Protein AF-A0A958K6X1-F1 (afdb_monomer_lite)

Secondary structure (DSSP, 8-state):
------------TTT-HHHHHHTTS-HHHHHHHHSHHHHHHHHHHHHHHHHHHHHHHHHHHHHHHHHHHHHHHHHHHHHHHHHHHHHHHHTTT---TT-HHHHHHHHHHHHHHHHHHHHHTS-TTHHHHHHHHHHHHHHHH------

pLDDT: mean 72.0, std 12.66, range [40.0, 90.88]

Radius of gyration: 36.32 Å; chains: 1; bounding box: 101×49×78 Å

Sequence (147 aa):
MSQQEQQSVSHDIFADPQIANAKVDDPLFRFLFENWRLLASVAATVLIGYFAYGSYTKARNANLARSSELYSSMRETFTALEGVQNKIESQKGEVSAEDPLLQEKKELEEKVGHQLSALAETKAPYGELAALYANIVSSRYGLSTKV

Foldseek 3Di:
DDDDPPPPPPPPVVPPVVVVVVCVPPPVVVCCVVCVVVVVVVVVVVVVVVVVVVVVVVVVVVLVVVLVVLVVVLVVLVVVLVVLVVVVVVVPPPADPPRPSVVSNVVSLVVNLVSLVVQCVRDPDRVVVSVVVCVVCCVPPVDPRPD

Structure (mmCIF, N/CA/C/O backbone):
data_AF-A0A958K6X1-F1
#
_entry.id   AF-A0A958K6X1-F1
#
loop_
_atom_site.group_PDB
_atom_site.id
_atom_site.type_symbol
_atom_site.label_atom_id
_atom_site.label_alt_id
_atom_site.label_comp_id
_atom_site.label_asym_id
_atom_site.label_entity_id
_atom_site.label_seq_id
_atom_site.pdbx_PDB_ins_code
_atom_site.Cartn_x
_atom_site.Cartn_y
_atom_site.Cartn_z
_atom_site.occupancy
_atom_site.B_iso_or_equiv
_atom_site.auth_seq_id
_atom_site.auth_comp_id
_atom_site.auth_asym_id
_atom_site.auth_atom_id
_atom_site.pdbx_PDB_model_num
ATOM 1 N N . MET A 1 1 ? 73.577 -37.845 -40.694 1.00 43.97 1 MET A N 1
ATOM 2 C CA . MET A 1 1 ? 72.901 -37.388 -39.463 1.00 43.97 1 MET A CA 1
ATOM 3 C C . MET A 1 1 ? 73.114 -35.892 -39.335 1.00 43.97 1 MET A C 1
ATOM 5 O O . MET A 1 1 ? 74.202 -35.487 -38.954 1.00 43.97 1 MET A O 1
ATOM 9 N N . SER A 1 2 ? 72.105 -35.091 -39.667 1.00 40.00 2 SER A N 1
ATOM 10 C CA . SER A 1 2 ? 72.030 -33.681 -39.270 1.00 40.00 2 SER A CA 1
ATOM 11 C C . SER A 1 2 ? 70.555 -33.366 -39.052 1.00 40.00 2 SER A C 1
ATOM 13 O O . SER A 1 2 ? 69.723 -33.687 -39.898 1.00 40.00 2 SER A O 1
ATOM 15 N N . GLN A 1 3 ? 70.254 -32.908 -37.843 1.00 41.56 3 GLN A N 1
ATOM 16 C CA . GLN A 1 3 ? 68.925 -32.798 -37.255 1.00 41.56 3 GLN A CA 1
ATOM 17 C C . GLN A 1 3 ? 68.101 -31.702 -37.942 1.00 41.56 3 GLN A C 1
ATOM 19 O O . GLN A 1 3 ? 68.613 -30.628 -38.243 1.00 41.56 3 GLN A O 1
ATOM 24 N N . GLN A 1 4 ? 66.821 -31.994 -38.182 1.00 41.97 4 GLN A N 1
ATOM 25 C CA . GLN A 1 4 ? 65.809 -31.011 -38.554 1.00 41.97 4 GLN A CA 1
ATOM 26 C C . GLN A 1 4 ? 65.465 -30.176 -37.317 1.00 41.97 4 GLN A C 1
ATOM 28 O O . GLN A 1 4 ? 64.828 -30.678 -36.393 1.00 41.97 4 GLN A O 1
ATOM 33 N N . GLU A 1 5 ? 65.852 -28.903 -37.302 1.00 44.31 5 GLU A N 1
ATOM 34 C CA . GLU A 1 5 ? 65.251 -27.922 -36.400 1.00 44.31 5 GLU A CA 1
ATOM 35 C C . GLU A 1 5 ? 63.855 -27.571 -36.930 1.00 44.31 5 GLU A C 1
ATOM 37 O O . GLU A 1 5 ? 63.681 -26.733 -37.814 1.00 44.31 5 GLU A O 1
ATOM 42 N N . GLN A 1 6 ? 62.837 -28.251 -36.399 1.00 47.69 6 GLN A N 1
ATOM 43 C CA . GLN A 1 6 ? 61.459 -27.773 -36.446 1.00 47.69 6 GLN A CA 1
ATOM 44 C C . GLN A 1 6 ? 61.377 -26.488 -35.615 1.00 47.69 6 GLN A C 1
ATOM 46 O O . GLN A 1 6 ? 61.156 -26.524 -34.407 1.00 47.69 6 GLN A O 1
ATOM 51 N N . GLN A 1 7 ? 61.563 -25.341 -36.268 1.00 43.25 7 GLN A N 1
ATOM 52 C CA . GLN A 1 7 ? 61.156 -24.056 -35.713 1.00 43.25 7 GLN A CA 1
ATOM 53 C C . GLN A 1 7 ? 59.635 -24.075 -35.536 1.00 43.25 7 GLN A C 1
ATOM 55 O O . GLN A 1 7 ? 58.872 -23.968 -36.496 1.00 43.25 7 GLN A O 1
ATOM 60 N N . SER A 1 8 ? 59.195 -24.238 -34.290 1.00 47.78 8 SER A N 1
ATOM 61 C CA . SER A 1 8 ? 57.823 -23.995 -33.867 1.00 47.78 8 SER A CA 1
ATOM 62 C C . SER A 1 8 ? 57.522 -22.509 -34.054 1.00 47.78 8 SER A C 1
ATOM 64 O O . SER A 1 8 ? 57.802 -21.685 -33.181 1.00 47.78 8 SER A O 1
ATOM 66 N N . VAL A 1 9 ? 56.990 -22.153 -35.221 1.00 50.81 9 VAL A N 1
ATOM 67 C CA . VAL A 1 9 ? 56.408 -20.833 -35.448 1.00 50.81 9 VAL A CA 1
ATOM 68 C C . VAL A 1 9 ? 55.219 -20.723 -34.499 1.00 50.81 9 VAL A C 1
ATOM 70 O O . VAL A 1 9 ? 54.201 -21.388 -34.676 1.00 50.81 9 VAL A O 1
ATOM 73 N N . SER A 1 10 ? 55.387 -19.926 -33.447 1.00 52.12 10 SER A N 1
ATOM 74 C CA . SER A 1 10 ? 54.316 -19.517 -32.546 1.00 52.12 10 SER A CA 1
ATOM 75 C C . SER A 1 10 ? 53.276 -18.749 -33.362 1.00 52.12 10 SER A C 1
ATOM 77 O O . SER A 1 10 ? 53.396 -17.540 -33.548 1.00 52.12 10 SER A O 1
ATOM 79 N N . HIS A 1 11 ? 52.283 -19.454 -33.904 1.00 50.59 11 HIS A N 1
ATOM 80 C CA . HIS A 1 11 ? 51.100 -18.845 -34.496 1.00 50.59 11 HIS A CA 1
ATOM 81 C C . HIS A 1 11 ? 50.257 -18.258 -33.370 1.00 50.59 11 HIS A C 1
ATOM 83 O O . HIS A 1 11 ? 49.394 -18.921 -32.798 1.00 50.59 11 HIS A O 1
ATOM 89 N N . ASP A 1 12 ? 50.543 -17.003 -33.033 1.00 56.56 12 ASP A N 1
ATOM 90 C CA . ASP A 1 12 ? 49.621 -16.192 -32.259 1.00 56.56 12 ASP A CA 1
ATOM 91 C C . ASP A 1 12 ? 48.404 -15.909 -33.148 1.00 56.56 12 ASP A C 1
ATOM 93 O O . ASP A 1 12 ? 48.396 -15.019 -33.997 1.00 56.56 12 ASP A O 1
ATOM 97 N N . ILE A 1 13 ? 47.392 -16.762 -33.001 1.00 53.44 13 ILE A N 1
ATOM 98 C CA . ILE A 1 13 ? 46.148 -16.802 -33.786 1.00 53.44 13 ILE A CA 1
ATOM 99 C C . ILE A 1 13 ? 45.375 -15.471 -33.690 1.00 53.44 13 ILE A C 1
ATOM 101 O O . ILE A 1 13 ? 44.480 -15.197 -34.486 1.00 53.44 13 ILE A O 1
ATOM 105 N N . PHE A 1 14 ? 45.714 -14.623 -32.715 1.00 53.62 14 PHE A N 1
ATOM 106 C CA . PHE A 1 14 ? 45.126 -13.298 -32.528 1.00 53.62 14 PHE A CA 1
ATOM 107 C C . PHE A 1 14 ? 45.923 -12.169 -33.200 1.00 53.62 14 PHE A C 1
ATOM 109 O O . PHE A 1 14 ? 45.403 -11.059 -33.310 1.00 53.62 14 PHE A O 1
ATOM 116 N N . ALA A 1 15 ? 47.144 -12.446 -33.668 1.00 55.16 15 ALA A N 1
ATOM 117 C CA . ALA A 1 15 ? 48.014 -11.506 -34.376 1.00 55.16 15 ALA A CA 1
ATOM 118 C C . ALA A 1 15 ? 48.048 -11.738 -35.898 1.00 55.16 15 ALA A C 1
ATOM 120 O O . ALA A 1 15 ? 48.696 -10.974 -36.615 1.00 55.16 15 ALA A O 1
ATOM 121 N N . ASP A 1 16 ? 47.360 -12.770 -36.404 1.00 58.25 16 ASP A N 1
ATOM 122 C CA . ASP A 1 16 ? 47.284 -13.040 -37.838 1.00 58.25 16 ASP A CA 1
ATOM 123 C C . ASP A 1 16 ? 46.452 -11.946 -38.546 1.00 58.25 16 ASP A C 1
ATOM 125 O O . ASP A 1 16 ? 45.246 -11.807 -38.285 1.00 58.25 16 ASP A O 1
ATOM 129 N N . PRO A 1 17 ? 47.055 -11.154 -39.456 1.00 58.00 17 PRO A N 1
ATOM 130 C CA . PRO A 1 17 ? 46.353 -10.104 -40.184 1.00 58.00 17 PRO A CA 1
ATOM 131 C C . PRO A 1 17 ? 45.202 -10.645 -41.042 1.00 58.00 17 PRO A C 1
ATOM 133 O O . PRO A 1 17 ? 44.287 -9.887 -41.357 1.00 58.00 17 PRO A O 1
ATOM 136 N N . GLN A 1 18 ? 45.190 -11.933 -41.400 1.00 56.75 18 GLN A N 1
ATOM 137 C CA . GLN A 1 18 ? 44.059 -12.530 -42.118 1.00 56.75 18 GLN A CA 1
ATOM 138 C C . GLN A 1 18 ? 42.824 -12.685 -41.223 1.00 56.75 18 GLN A C 1
ATOM 140 O O . GLN A 1 18 ? 41.707 -12.452 -41.679 1.00 56.75 18 GLN A O 1
ATOM 145 N N . ILE A 1 19 ? 43.010 -12.978 -39.933 1.00 55.69 19 ILE A N 1
ATOM 146 C CA . ILE A 1 19 ? 41.920 -13.084 -38.949 1.00 55.69 19 ILE A CA 1
ATOM 147 C C . ILE A 1 19 ? 41.448 -11.687 -38.519 1.00 55.69 19 ILE A C 1
ATOM 149 O O . ILE A 1 19 ? 40.251 -11.467 -38.318 1.00 55.69 19 ILE A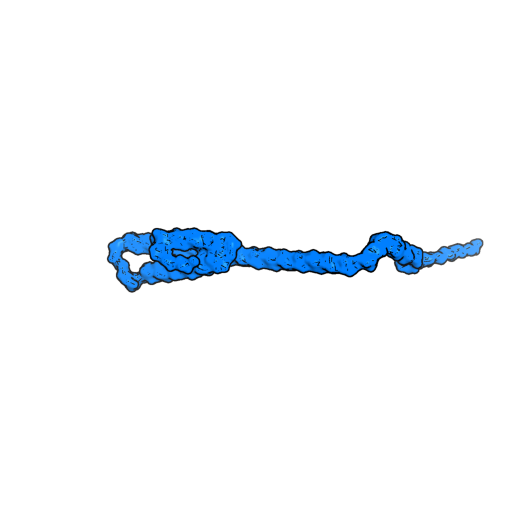 O 1
ATOM 153 N N . ALA A 1 20 ? 42.366 -10.719 -38.435 1.00 56.00 20 ALA A N 1
ATOM 154 C CA . ALA A 1 20 ? 42.029 -9.318 -38.188 1.00 56.00 20 ALA A CA 1
ATOM 155 C C . ALA A 1 20 ? 41.227 -8.696 -39.348 1.00 56.00 20 ALA A C 1
ATOM 157 O O . ALA A 1 20 ? 40.244 -8.006 -39.092 1.00 56.00 20 ALA A O 1
ATOM 158 N N . ASN A 1 21 ? 41.589 -8.984 -40.605 1.00 56.19 21 ASN A N 1
ATOM 159 C CA . ASN A 1 21 ? 40.858 -8.504 -41.783 1.00 56.19 21 ASN A CA 1
ATOM 160 C C . ASN A 1 21 ? 39.537 -9.259 -42.015 1.00 56.19 21 ASN A C 1
ATOM 162 O O . ASN A 1 21 ? 38.543 -8.636 -42.374 1.00 56.19 21 ASN A O 1
ATOM 166 N N . ALA A 1 22 ? 39.462 -10.561 -41.711 1.00 56.28 22 ALA A N 1
ATOM 167 C CA . ALA A 1 22 ? 38.209 -11.320 -41.800 1.00 56.28 22 ALA A CA 1
ATOM 168 C C . ALA A 1 22 ? 37.121 -10.813 -40.831 1.00 56.28 22 ALA A C 1
ATOM 170 O O . ALA A 1 22 ? 35.935 -10.917 -41.130 1.00 56.28 22 ALA A O 1
ATOM 171 N N . LYS A 1 23 ? 37.503 -10.215 -39.691 1.00 54.03 23 LYS A N 1
ATOM 172 C CA . LYS A 1 23 ? 36.563 -9.533 -38.780 1.00 54.03 23 LYS A CA 1
ATOM 173 C C . LYS A 1 23 ? 36.011 -8.218 -39.337 1.00 54.03 23 LYS A C 1
ATOM 175 O O . LYS A 1 23 ? 34.940 -7.792 -38.916 1.00 54.03 23 LYS A O 1
ATOM 180 N N . VAL A 1 24 ? 36.745 -7.561 -40.234 1.00 56.75 24 VAL A N 1
ATOM 181 C CA . VAL A 1 24 ? 36.357 -6.277 -40.840 1.00 56.75 24 VAL A CA 1
ATOM 182 C C . VAL A 1 24 ? 35.358 -6.486 -41.983 1.00 56.75 24 VAL A C 1
ATOM 184 O O . VAL A 1 24 ? 34.464 -5.660 -42.161 1.00 56.75 24 VAL A O 1
ATOM 187 N N . ASP A 1 25 ? 35.451 -7.614 -42.691 1.00 62.25 25 ASP A N 1
ATOM 188 C CA . ASP A 1 25 ? 34.538 -7.983 -43.785 1.00 62.25 25 ASP A CA 1
ATOM 189 C C . ASP A 1 25 ? 33.297 -8.770 -43.334 1.00 62.25 25 ASP A C 1
ATOM 191 O O . ASP A 1 25 ? 32.447 -9.126 -44.155 1.00 62.25 25 ASP A O 1
ATOM 195 N N . ASP A 1 26 ? 33.150 -9.027 -42.033 1.00 71.12 26 ASP A N 1
ATOM 196 C CA . ASP A 1 26 ? 31.974 -9.707 -41.509 1.00 71.12 26 ASP A CA 1
ATOM 197 C C . ASP A 1 26 ? 30.740 -8.776 -41.606 1.00 71.12 26 ASP A C 1
ATOM 199 O O . ASP A 1 26 ? 30.718 -7.686 -41.008 1.00 71.12 26 ASP A O 1
ATOM 203 N N . PRO A 1 27 ? 29.692 -9.180 -42.354 1.00 75.44 27 PRO A N 1
ATOM 204 C CA . PRO A 1 27 ? 28.499 -8.366 -42.574 1.00 75.44 27 PRO A CA 1
ATOM 205 C C . PRO A 1 27 ? 27.804 -7.946 -41.271 1.00 75.44 27 PRO A C 1
ATOM 207 O O . PRO A 1 27 ? 27.175 -6.884 -41.238 1.00 75.44 27 PRO A O 1
ATOM 210 N N . LEU A 1 28 ? 27.946 -8.716 -40.184 1.00 77.56 28 LEU A N 1
ATOM 211 C CA . LEU A 1 28 ? 27.409 -8.352 -38.871 1.00 77.56 28 LEU A CA 1
ATOM 212 C C . LEU A 1 28 ? 28.152 -7.169 -38.247 1.00 77.56 28 LEU A C 1
ATOM 214 O O . LEU A 1 28 ? 27.510 -6.233 -37.766 1.00 77.56 28 LEU A O 1
ATOM 218 N N . PHE A 1 29 ? 29.486 -7.174 -38.265 1.00 79.44 29 PHE A N 1
ATOM 219 C CA . PHE A 1 29 ? 30.285 -6.094 -37.678 1.00 79.44 29 PHE A CA 1
ATOM 220 C C . PHE A 1 29 ? 30.136 -4.799 -38.466 1.00 79.44 29 PHE A C 1
ATOM 222 O O . PHE A 1 29 ? 29.992 -3.733 -37.867 1.00 79.44 29 PHE A O 1
ATOM 229 N N . ARG A 1 30 ? 30.076 -4.883 -39.797 1.00 76.19 30 ARG A N 1
ATOM 230 C CA . ARG A 1 30 ? 29.808 -3.720 -40.646 1.00 76.19 30 ARG A CA 1
ATOM 231 C C . ARG A 1 30 ? 28.444 -3.103 -40.341 1.00 76.19 30 ARG A C 1
ATOM 233 O O . ARG A 1 30 ? 28.363 -1.897 -40.133 1.00 76.19 30 ARG A O 1
ATOM 240 N N . PHE A 1 31 ? 27.400 -3.922 -40.213 1.00 79.44 31 PHE A N 1
ATOM 241 C CA . PHE A 1 31 ? 26.070 -3.452 -39.824 1.00 79.44 31 PHE A CA 1
ATOM 242 C C . PHE A 1 31 ? 26.057 -2.821 -38.422 1.00 79.44 31 PHE A C 1
ATOM 244 O O . PHE A 1 31 ? 25.456 -1.761 -38.234 1.00 79.44 31 PHE A O 1
ATOM 251 N N . LEU A 1 32 ? 26.742 -3.438 -37.452 1.00 81.19 32 LEU A N 1
ATOM 252 C CA . LEU A 1 32 ? 26.906 -2.923 -36.088 1.00 81.19 32 LEU A CA 1
ATOM 253 C C . LEU A 1 32 ? 27.602 -1.559 -36.074 1.00 81.19 32 LEU A C 1
ATOM 255 O O . LEU A 1 32 ? 27.119 -0.652 -35.405 1.00 81.19 32 LEU A O 1
ATOM 259 N N . PHE A 1 33 ? 28.698 -1.397 -36.820 1.00 80.12 33 PHE A N 1
ATOM 260 C CA . PHE A 1 33 ? 29.430 -0.131 -36.927 1.00 80.12 33 PHE A CA 1
ATOM 261 C C . PHE A 1 33 ? 28.676 0.931 -37.722 1.00 80.12 33 PHE A C 1
ATOM 263 O O . PHE A 1 33 ? 28.784 2.108 -37.406 1.00 80.12 33 PHE A O 1
ATOM 270 N N . GLU A 1 34 ? 27.903 0.557 -38.733 1.00 86.19 34 GLU A N 1
ATOM 271 C CA . GLU A 1 34 ? 27.123 1.513 -39.521 1.00 86.19 34 GLU A CA 1
ATOM 272 C C . GLU A 1 34 ? 25.897 2.010 -38.736 1.00 86.19 34 GLU A C 1
ATOM 274 O O . GLU A 1 34 ? 25.559 3.194 -38.771 1.00 86.19 34 GLU A O 1
ATOM 279 N N . ASN A 1 35 ? 25.290 1.136 -37.926 1.00 87.19 35 ASN A N 1
ATOM 280 C CA . ASN A 1 35 ? 24.062 1.417 -37.176 1.00 87.19 35 ASN A CA 1
ATOM 281 C C . ASN A 1 35 ? 24.281 1.595 -35.665 1.00 87.19 35 ASN A C 1
ATOM 283 O O . ASN A 1 35 ? 23.308 1.623 -34.907 1.00 87.19 35 ASN A O 1
ATOM 287 N N . TRP A 1 36 ? 25.525 1.752 -35.197 1.00 87.69 36 TRP A N 1
ATOM 288 C CA . TRP A 1 36 ? 25.853 1.740 -33.762 1.00 87.69 36 TRP A CA 1
ATOM 289 C C . TRP A 1 36 ? 25.057 2.770 -32.952 1.00 87.69 36 TRP A C 1
ATOM 291 O O . TRP A 1 36 ? 24.657 2.496 -31.824 1.00 87.69 36 TRP A O 1
ATOM 301 N N . ARG A 1 37 ? 24.775 3.944 -33.535 1.00 87.94 37 ARG A N 1
ATOM 302 C CA . ARG A 1 37 ? 23.982 5.006 -32.892 1.00 87.94 37 ARG A CA 1
ATOM 303 C C . ARG A 1 37 ? 22.525 4.603 -32.682 1.00 87.94 37 ARG A C 1
ATOM 305 O O . ARG A 1 37 ? 21.962 4.902 -31.633 1.00 87.94 37 ARG A O 1
ATOM 312 N N . LEU A 1 38 ? 21.926 3.929 -33.665 1.00 86.25 38 LEU A N 1
ATOM 313 C CA . LEU A 1 38 ? 20.554 3.426 -33.575 1.00 86.25 38 LEU A CA 1
ATOM 314 C C . LEU A 1 38 ? 20.476 2.260 -32.589 1.00 86.25 38 LEU A C 1
ATOM 316 O O . LEU A 1 38 ? 19.579 2.213 -31.755 1.00 86.25 38 LEU A O 1
ATOM 320 N N . LEU A 1 39 ? 21.453 1.354 -32.621 1.00 87.12 39 LEU A N 1
ATOM 321 C CA . LEU A 1 39 ? 21.529 0.252 -31.663 1.00 87.12 39 LEU A CA 1
ATOM 322 C C . LEU A 1 39 ? 21.718 0.765 -30.230 1.00 87.12 39 LEU A C 1
ATOM 324 O O . LEU A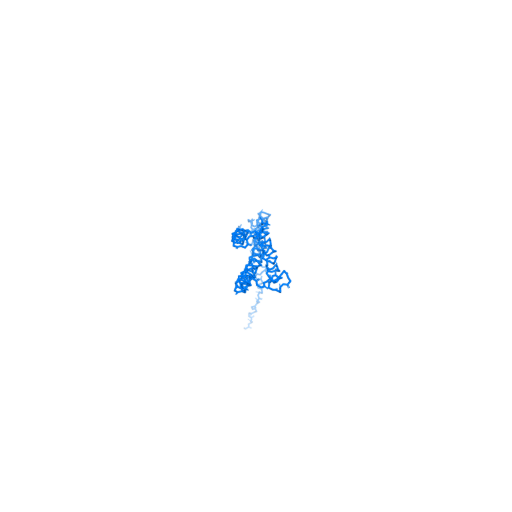 1 39 ? 21.058 0.279 -29.314 1.00 87.12 39 LEU A O 1
ATOM 328 N N . ALA A 1 40 ? 22.550 1.792 -30.038 1.00 86.94 40 ALA A N 1
ATOM 329 C CA . ALA A 1 40 ? 22.738 2.436 -28.744 1.00 86.94 40 ALA A CA 1
ATOM 330 C C . ALA A 1 40 ? 21.460 3.127 -28.240 1.00 86.94 40 ALA A C 1
ATOM 332 O O . ALA A 1 40 ? 21.154 3.023 -27.053 1.00 86.94 40 ALA A O 1
ATOM 333 N N . SER A 1 41 ? 20.694 3.798 -29.110 1.00 89.19 41 SER A N 1
ATOM 334 C CA . SER A 1 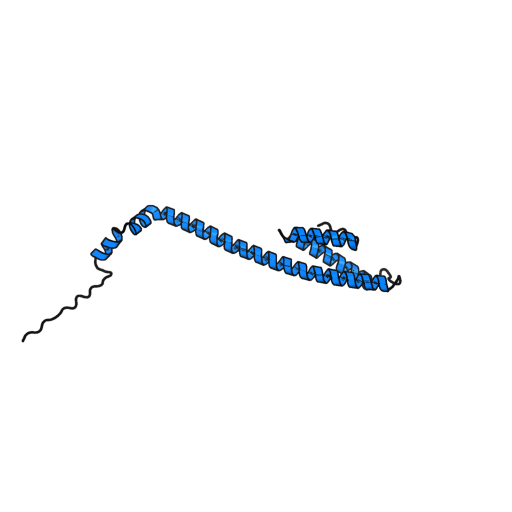41 ? 19.438 4.441 -28.697 1.00 89.19 41 SER A CA 1
ATOM 335 C C . SER A 1 41 ? 18.384 3.412 -28.295 1.00 89.19 41 SER A C 1
ATOM 337 O O . SER A 1 41 ? 17.780 3.547 -27.234 1.00 89.19 41 SER A O 1
ATOM 339 N N . VAL A 1 42 ? 18.228 2.338 -29.075 1.00 89.00 42 VAL A N 1
ATOM 340 C CA . VAL A 1 42 ? 17.319 1.231 -28.753 1.00 89.00 42 VAL A CA 1
ATOM 341 C C . VAL A 1 42 ? 17.734 0.567 -27.442 1.00 89.00 42 VAL A C 1
ATOM 343 O O . VAL A 1 42 ? 16.892 0.375 -26.565 1.00 89.00 42 VAL A O 1
ATOM 346 N N . ALA A 1 43 ? 19.027 0.285 -27.257 1.00 87.38 43 ALA A N 1
ATOM 347 C CA . ALA A 1 43 ? 19.545 -0.266 -26.008 1.00 87.38 43 ALA A CA 1
ATOM 348 C C . ALA A 1 43 ? 19.258 0.660 -24.814 1.00 87.38 43 ALA A C 1
ATOM 350 O O . ALA A 1 43 ? 18.796 0.193 -23.773 1.00 87.38 43 ALA A O 1
ATOM 351 N N . ALA A 1 44 ? 19.456 1.972 -24.970 1.00 88.00 44 ALA A N 1
ATOM 352 C CA . ALA A 1 44 ? 19.141 2.952 -23.936 1.00 88.00 44 ALA A CA 1
ATOM 353 C C . ALA A 1 44 ? 17.641 2.972 -23.601 1.00 88.00 44 ALA A C 1
ATOM 355 O O . ALA A 1 44 ? 17.279 2.942 -22.427 1.00 88.00 44 ALA A O 1
ATOM 356 N N . THR A 1 45 ? 16.758 2.958 -24.603 1.00 88.75 45 THR A N 1
ATOM 357 C CA . THR A 1 45 ? 15.303 2.909 -24.391 1.00 88.75 45 THR A CA 1
ATOM 358 C C . THR A 1 45 ? 14.877 1.637 -23.662 1.00 88.75 45 THR A C 1
ATOM 360 O O . THR A 1 45 ? 14.095 1.711 -22.715 1.00 88.75 45 THR A O 1
ATOM 363 N N . VAL A 1 46 ? 15.415 0.478 -24.053 1.00 90.25 46 VAL A N 1
ATOM 364 C CA . VAL A 1 46 ? 15.132 -0.801 -23.386 1.00 90.25 46 VAL A CA 1
ATOM 365 C C . VAL A 1 46 ? 15.611 -0.773 -21.937 1.00 90.25 46 VAL A C 1
ATOM 367 O O . VAL A 1 46 ? 14.863 -1.170 -21.045 1.00 90.25 46 VAL A O 1
ATOM 370 N N . LEU A 1 47 ? 16.814 -0.252 -21.676 1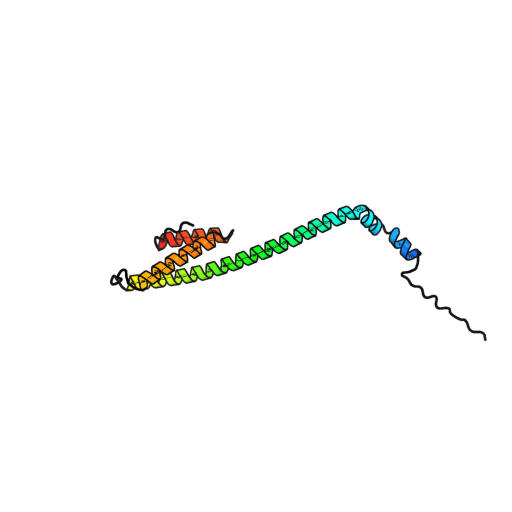.00 89.06 47 LEU A N 1
ATOM 371 C CA . LEU A 1 47 ? 17.344 -0.118 -20.318 1.00 89.06 47 LEU A CA 1
ATOM 372 C C . LEU A 1 47 ? 16.481 0.809 -19.460 1.00 89.06 47 LEU A C 1
ATOM 374 O O . LEU A 1 47 ? 16.128 0.444 -18.341 1.00 89.06 47 LEU A O 1
ATOM 378 N N . ILE A 1 48 ? 16.088 1.972 -19.984 1.00 86.69 48 ILE A N 1
ATOM 379 C CA . ILE A 1 48 ? 15.196 2.906 -19.282 1.00 86.69 48 ILE A CA 1
ATOM 380 C C . ILE A 1 48 ? 13.860 2.227 -18.966 1.00 86.69 48 ILE A C 1
ATOM 382 O O . ILE A 1 48 ? 13.407 2.280 -17.823 1.00 86.69 48 ILE A O 1
ATOM 386 N N . GLY A 1 49 ? 13.255 1.548 -19.945 1.00 86.12 49 GLY A N 1
ATOM 387 C CA . GLY A 1 49 ? 12.007 0.810 -19.757 1.00 86.12 49 GLY A CA 1
ATOM 388 C C . GLY A 1 49 ? 12.130 -0.288 -18.699 1.00 86.12 49 GLY A C 1
ATOM 389 O O . GLY A 1 49 ? 11.275 -0.399 -17.823 1.00 86.12 49 GLY A O 1
ATOM 390 N N . TYR A 1 50 ? 13.226 -1.049 -18.721 1.00 90.88 50 TYR A N 1
ATOM 391 C CA . TYR A 1 50 ? 13.507 -2.097 -17.742 1.00 90.88 50 TYR A CA 1
ATOM 392 C C . TYR A 1 50 ? 13.674 -1.535 -16.322 1.00 90.88 50 TYR A C 1
ATOM 394 O O . TYR A 1 50 ? 13.062 -2.038 -15.377 1.00 90.88 50 TYR A O 1
ATOM 402 N N . PHE A 1 51 ? 14.443 -0.454 -16.162 1.00 86.75 51 PHE A N 1
ATOM 403 C CA . PHE A 1 51 ? 14.613 0.211 -14.868 1.00 86.75 51 PHE A CA 1
ATOM 404 C C . PHE A 1 51 ? 13.304 0.811 -14.348 1.00 86.75 51 PHE A C 1
ATOM 406 O O . PHE A 1 51 ? 12.985 0.643 -13.169 1.00 86.75 51 PHE A O 1
ATOM 413 N N . ALA A 1 52 ? 12.528 1.463 -15.216 1.00 81.38 52 ALA A N 1
ATOM 414 C CA . ALA A 1 52 ? 11.221 2.016 -14.872 1.00 81.38 52 ALA A CA 1
ATOM 415 C C . ALA A 1 52 ? 10.228 0.917 -14.462 1.00 81.38 52 ALA A C 1
ATOM 417 O O . ALA A 1 52 ? 9.492 1.070 -13.489 1.00 81.38 52 ALA A O 1
ATOM 418 N N . TYR A 1 53 ? 10.240 -0.227 -15.149 1.00 83.50 53 TYR A N 1
ATOM 419 C CA . TYR A 1 53 ? 9.415 -1.376 -14.784 1.00 83.50 53 TYR A CA 1
ATOM 420 C C . TYR A 1 53 ? 9.823 -1.970 -13.426 1.00 83.50 53 TYR A C 1
ATOM 422 O O . TYR A 1 53 ? 8.974 -2.257 -12.576 1.00 83.50 53 TYR A O 1
ATOM 430 N N . GLY A 1 54 ? 11.128 -2.110 -13.178 1.00 83.00 54 GLY A N 1
ATOM 431 C CA . GLY A 1 54 ? 11.655 -2.602 -11.905 1.00 83.00 54 GLY A CA 1
ATOM 432 C C . GLY A 1 54 ? 11.331 -1.681 -10.724 1.00 83.00 54 GLY A C 1
ATOM 433 O O . GLY A 1 54 ? 10.969 -2.157 -9.647 1.00 83.00 54 GLY A O 1
ATOM 434 N N . SER A 1 55 ? 11.421 -0.362 -10.903 1.00 73.50 55 SER A N 1
ATOM 435 C CA . SER A 1 55 ? 11.054 0.599 -9.856 1.00 73.50 55 SER A CA 1
ATOM 436 C C . SER A 1 55 ? 9.540 0.637 -9.623 1.00 73.50 55 SER A C 1
ATOM 438 O O . SER A 1 55 ? 9.103 0.626 -8.470 1.00 73.50 55 SER A O 1
ATOM 440 N N . TYR A 1 56 ? 8.739 0.581 -10.691 1.00 76.75 56 TYR A N 1
ATOM 441 C CA . TYR A 1 56 ? 7.279 0.535 -10.613 1.00 76.75 56 TYR A CA 1
ATOM 442 C C . TYR A 1 56 ? 6.775 -0.700 -9.858 1.00 76.75 56 TYR A C 1
ATOM 444 O O . TYR A 1 56 ? 5.954 -0.582 -8.949 1.00 76.75 56 TYR A O 1
ATOM 452 N N . THR A 1 57 ? 7.286 -1.887 -10.189 1.00 79.50 57 THR A N 1
ATOM 453 C CA . THR A 1 57 ? 6.881 -3.139 -9.528 1.00 79.50 57 THR A CA 1
ATOM 454 C C . THR A 1 57 ? 7.268 -3.163 -8.051 1.00 79.50 57 THR A C 1
ATOM 456 O O . THR A 1 57 ? 6.453 -3.563 -7.221 1.00 79.50 57 THR A O 1
ATOM 459 N N . LYS A 1 58 ? 8.456 -2.660 -7.691 1.00 77.88 58 LYS A N 1
ATOM 460 C CA . LYS A 1 58 ? 8.869 -2.503 -6.285 1.00 77.88 58 LYS A CA 1
ATOM 461 C C . LYS A 1 58 ? 7.955 -1.550 -5.517 1.00 77.88 58 LYS A C 1
ATOM 463 O O . LYS A 1 58 ? 7.497 -1.903 -4.434 1.00 77.88 58 LYS A O 1
ATOM 468 N N . ALA A 1 59 ? 7.657 -0.378 -6.082 1.00 74.06 59 ALA A N 1
ATOM 469 C CA . ALA A 1 59 ? 6.757 0.592 -5.460 1.00 74.06 59 ALA A CA 1
ATOM 470 C C . ALA A 1 59 ? 5.338 0.024 -5.301 1.00 74.06 59 ALA A C 1
ATOM 472 O O . ALA A 1 59 ? 4.729 0.157 -4.240 1.00 74.06 59 ALA A O 1
ATOM 473 N N . ARG A 1 60 ? 4.837 -0.677 -6.325 1.00 76.00 60 ARG A N 1
ATOM 474 C CA . ARG A 1 60 ? 3.543 -1.363 -6.277 1.00 76.00 60 ARG A CA 1
ATOM 475 C C . ARG A 1 60 ? 3.515 -2.413 -5.171 1.00 76.00 60 ARG A C 1
ATOM 477 O O . ARG A 1 60 ? 2.603 -2.383 -4.358 1.00 76.00 60 ARG A O 1
ATOM 484 N N . ASN A 1 61 ? 4.510 -3.294 -5.097 1.00 78.12 61 ASN A N 1
ATOM 485 C CA . ASN A 1 61 ? 4.555 -4.348 -4.081 1.00 78.12 61 ASN A CA 1
ATOM 486 C C . ASN A 1 61 ? 4.687 -3.781 -2.661 1.00 78.12 61 ASN A C 1
ATOM 488 O O . ASN A 1 61 ? 4.022 -4.271 -1.754 1.00 78.12 61 ASN A O 1
ATOM 492 N N . ALA A 1 62 ? 5.484 -2.726 -2.470 1.00 77.75 62 ALA A N 1
ATOM 493 C CA . ALA A 1 62 ? 5.606 -2.052 -1.178 1.00 77.75 62 ALA A CA 1
ATOM 494 C C . ALA A 1 62 ? 4.279 -1.413 -0.738 1.00 77.75 62 ALA A C 1
ATOM 496 O O . ALA A 1 62 ? 3.882 -1.550 0.418 1.00 77.75 62 ALA A O 1
ATOM 497 N N . ASN A 1 63 ? 3.566 -0.767 -1.664 1.00 71.38 63 ASN A N 1
ATOM 498 C CA . ASN A 1 63 ? 2.239 -0.223 -1.387 1.00 71.38 63 ASN A CA 1
ATOM 499 C C . ASN A 1 63 ? 1.230 -1.337 -1.094 1.00 71.38 63 ASN A C 1
ATOM 501 O O . ASN A 1 63 ? 0.473 -1.217 -0.139 1.00 71.38 63 ASN A O 1
ATOM 505 N N . LEU A 1 64 ? 1.261 -2.443 -1.846 1.00 73.38 64 LEU A N 1
ATOM 506 C CA . LEU A 1 64 ? 0.382 -3.585 -1.590 1.00 73.38 64 LEU A CA 1
ATOM 507 C C . LEU A 1 64 ? 0.621 -4.192 -0.202 1.00 73.38 64 LEU A C 1
ATOM 509 O O . LEU A 1 64 ? -0.344 -4.530 0.479 1.00 73.38 64 LEU A O 1
ATOM 513 N N . ALA A 1 65 ? 1.884 -4.311 0.217 1.00 79.19 65 ALA A N 1
ATOM 514 C CA . ALA A 1 65 ? 2.244 -4.831 1.533 1.00 79.19 65 ALA A CA 1
ATOM 515 C C . ALA A 1 65 ? 1.730 -3.9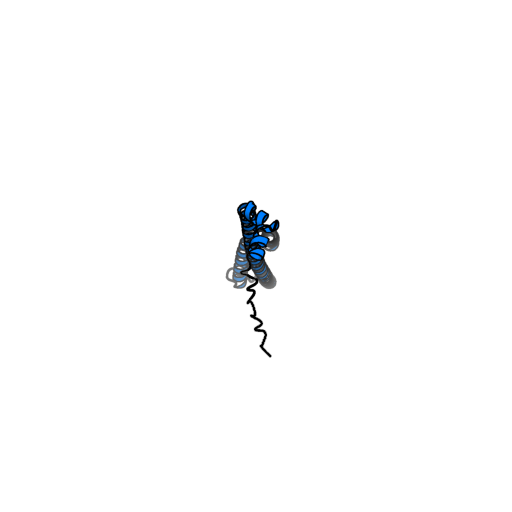17 2.655 1.00 79.19 65 ALA A C 1
ATOM 517 O O . ALA A 1 65 ? 1.052 -4.393 3.563 1.00 79.19 65 ALA A O 1
ATOM 518 N N . ARG A 1 66 ? 1.965 -2.601 2.544 1.00 75.94 66 ARG A N 1
ATOM 519 C CA . ARG A 1 66 ? 1.459 -1.607 3.506 1.00 75.94 66 ARG A CA 1
ATOM 520 C C . ARG A 1 66 ? -0.062 -1.603 3.588 1.00 75.94 66 ARG A C 1
ATOM 522 O O . ARG A 1 66 ? -0.610 -1.595 4.682 1.00 75.94 66 ARG A O 1
ATOM 529 N N . SER A 1 67 ? -0.747 -1.642 2.447 1.00 70.75 67 SER A N 1
ATOM 530 C CA . SER A 1 67 ? -2.206 -1.727 2.431 1.00 70.75 67 SER A CA 1
ATOM 531 C C . SER A 1 67 ? -2.690 -3.019 3.088 1.00 70.75 67 SER A C 1
ATOM 533 O O . SER A 1 67 ? -3.598 -2.964 3.905 1.00 70.75 67 SER A O 1
ATOM 535 N N . SER A 1 68 ? -2.073 -4.170 2.800 1.00 74.06 68 SER A N 1
ATOM 536 C CA . SER A 1 68 ? -2.435 -5.447 3.434 1.00 74.06 68 SER A CA 1
ATOM 537 C C . SER A 1 68 ? -2.275 -5.413 4.957 1.00 74.06 68 SER A C 1
ATOM 539 O O . SER A 1 68 ? -3.124 -5.939 5.675 1.00 74.06 68 SER A O 1
ATOM 541 N N . GLU A 1 69 ? -1.200 -4.806 5.452 1.00 81.06 69 GLU A N 1
ATOM 542 C CA . GLU A 1 69 ? -0.967 -4.619 6.886 1.00 81.06 69 GLU A CA 1
ATOM 543 C C . GLU A 1 69 ? -2.038 -3.712 7.507 1.00 81.06 69 GLU A C 1
ATOM 545 O O . GLU A 1 69 ? -2.642 -4.066 8.523 1.00 81.06 69 GLU A O 1
ATOM 550 N N . LEU A 1 70 ? -2.354 -2.600 6.835 1.00 75.19 70 LEU A N 1
ATOM 551 C CA . LEU A 1 70 ? -3.439 -1.701 7.220 1.00 75.19 70 LEU A CA 1
ATOM 552 C C . LEU A 1 70 ? -4.795 -2.426 7.274 1.00 75.19 70 LEU A C 1
ATOM 554 O O . LEU A 1 70 ? -5.523 -2.247 8.246 1.00 75.19 70 LEU A O 1
ATOM 558 N N . TYR A 1 71 ? -5.118 -3.303 6.313 1.00 75.19 71 TYR A N 1
ATOM 559 C CA . TYR A 1 71 ? -6.340 -4.125 6.366 1.00 75.19 71 TYR A CA 1
ATOM 560 C C . TYR A 1 71 ? -6.374 -5.067 7.560 1.00 75.19 71 TYR A C 1
ATOM 562 O O . TYR A 1 71 ? -7.418 -5.197 8.201 1.00 75.19 71 TYR A O 1
ATOM 570 N N . SER A 1 72 ? -5.265 -5.753 7.841 1.00 78.75 72 SER A N 1
ATOM 571 C CA . SER A 1 72 ? -5.205 -6.683 8.970 1.00 78.75 72 SER A CA 1
ATOM 572 C C . SER A 1 72 ? -5.443 -5.939 10.280 1.00 78.75 72 SER A C 1
ATOM 574 O O . SER A 1 72 ? -6.320 -6.315 11.057 1.00 78.75 72 SER A O 1
ATOM 576 N N . SER A 1 73 ? -4.741 -4.818 10.470 1.00 80.75 73 SER A N 1
ATOM 577 C CA . SER A 1 73 ? -4.884 -3.976 11.658 1.00 80.75 73 SER A CA 1
ATOM 578 C C . SER A 1 73 ? -6.290 -3.385 11.788 1.00 80.75 73 SER A C 1
ATOM 580 O O . SER A 1 73 ? -6.847 -3.296 12.884 1.00 80.75 73 SER A O 1
ATOM 582 N N . MET A 1 74 ? -6.900 -3.013 10.666 1.00 77.19 74 MET A N 1
ATOM 583 C CA . MET A 1 74 ? -8.262 -2.504 10.633 1.00 77.19 74 MET A CA 1
ATOM 584 C C . MET A 1 74 ? -9.270 -3.579 11.042 1.00 77.19 74 MET A C 1
ATOM 586 O O . MET A 1 74 ? -10.111 -3.332 11.903 1.00 77.19 74 MET A O 1
ATOM 590 N N . ARG A 1 75 ? -9.150 -4.801 10.511 1.00 78.81 75 ARG A N 1
ATOM 591 C CA . ARG A 1 75 ? -10.001 -5.938 10.897 1.00 78.81 75 ARG A CA 1
ATOM 592 C C . ARG A 1 75 ? -9.903 -6.263 12.390 1.00 78.81 75 ARG A C 1
ATOM 594 O O . ARG A 1 75 ? -10.923 -6.545 13.022 1.00 78.81 75 ARG A O 1
ATOM 601 N N . GLU A 1 76 ? -8.702 -6.222 12.956 1.00 83.56 76 GLU A N 1
ATOM 602 C CA . GLU A 1 76 ? -8.494 -6.401 14.397 1.00 83.56 76 GLU A CA 1
ATOM 603 C C . GLU A 1 76 ? -9.192 -5.302 15.201 1.00 83.56 76 GLU A C 1
ATOM 605 O O . GLU A 1 76 ? -9.916 -5.596 16.151 1.00 83.56 76 GLU A O 1
ATOM 610 N N . THR A 1 77 ? -9.049 -4.047 14.768 1.00 82.00 77 THR A N 1
ATOM 611 C CA . THR A 1 77 ? -9.671 -2.890 15.426 1.00 82.00 77 THR A CA 1
ATOM 612 C C . THR A 1 77 ? -11.204 -2.968 15.364 1.00 82.00 77 THR A C 1
ATOM 614 O O . THR A 1 77 ? -11.865 -2.697 16.364 1.00 82.00 77 THR A O 1
ATOM 617 N N . PHE A 1 78 ? -11.785 -3.452 14.256 1.00 79.75 78 PHE A N 1
ATOM 618 C CA . PHE A 1 78 ? -13.223 -3.760 14.172 1.00 79.75 78 PHE A CA 1
ATOM 619 C C . PHE A 1 78 ? -13.672 -4.811 15.165 1.00 79.75 78 PHE A C 1
ATOM 621 O O . PHE A 1 78 ? -14.697 -4.648 15.820 1.00 79.75 78 PHE A O 1
ATOM 628 N N . THR A 1 79 ? -12.917 -5.903 15.245 1.00 83.44 79 THR A N 1
ATOM 629 C CA . THR A 1 79 ? -13.258 -7.019 16.126 1.00 83.44 79 THR A CA 1
ATOM 630 C C . THR A 1 79 ? -13.219 -6.563 17.587 1.00 83.44 79 THR A C 1
ATOM 632 O O . THR A 1 79 ? -14.092 -6.923 18.375 1.00 83.44 79 THR A O 1
ATOM 635 N N . ALA A 1 80 ? -12.250 -5.710 17.942 1.00 84.00 80 ALA A N 1
ATOM 636 C CA . ALA A 1 80 ? -12.187 -5.076 19.255 1.00 84.00 80 ALA A CA 1
ATOM 637 C C . ALA A 1 80 ? -13.392 -4.153 19.506 1.00 84.00 80 ALA A C 1
ATOM 639 O O . ALA A 1 80 ? -14.026 -4.263 20.554 1.00 84.00 80 ALA A O 1
ATOM 640 N N . LEU A 1 81 ? -13.756 -3.308 18.534 1.00 82.50 81 LEU A N 1
ATOM 641 C CA . LEU A 1 81 ? -14.895 -2.391 18.648 1.00 82.50 81 LEU A CA 1
ATOM 642 C C . LEU A 1 81 ? -16.222 -3.140 18.841 1.00 82.50 81 LEU A C 1
ATOM 644 O O . LEU A 1 81 ? -17.012 -2.781 19.712 1.00 82.50 81 LEU A O 1
ATOM 648 N N . GLU A 1 82 ? -16.450 -4.213 18.078 1.00 83.00 82 GLU A N 1
ATOM 649 C CA . GLU A 1 82 ? -17.618 -5.088 18.240 1.00 83.00 82 GLU A CA 1
ATOM 650 C C . GLU A 1 82 ? -17.623 -5.758 19.624 1.00 83.00 82 GLU A C 1
ATOM 652 O O . GLU A 1 82 ? -18.661 -5.829 20.281 1.00 83.00 82 GLU A O 1
ATOM 657 N N . GLY A 1 83 ? -16.455 -6.177 20.119 1.00 84.50 83 GLY A N 1
ATOM 658 C CA . GLY A 1 83 ? -16.301 -6.713 21.470 1.00 84.50 83 GLY A CA 1
ATOM 659 C C . GLY A 1 83 ? -16.672 -5.711 22.568 1.00 84.50 83 GLY A C 1
ATOM 660 O O . GLY A 1 83 ? -17.405 -6.063 23.494 1.00 84.50 83 GLY A O 1
ATOM 661 N N . VAL A 1 84 ? -16.203 -4.465 22.468 1.00 84.50 84 VAL A N 1
ATOM 662 C CA . VAL A 1 84 ? -16.525 -3.394 23.428 1.00 84.50 84 VAL A CA 1
ATOM 663 C C . VAL A 1 84 ? -18.004 -3.027 23.359 1.00 84.50 84 VAL A C 1
ATOM 665 O O . VAL A 1 84 ? -18.651 -2.905 24.398 1.00 84.50 84 VAL A O 1
ATOM 668 N N . GLN A 1 85 ? -18.576 -2.931 22.158 1.00 81.25 85 GLN A N 1
ATOM 669 C CA . GLN A 1 85 ? -20.002 -2.661 22.002 1.00 81.25 85 GLN A CA 1
ATOM 670 C C . GLN A 1 85 ? -20.865 -3.762 22.631 1.00 81.25 85 GLN A C 1
ATOM 672 O O . GLN A 1 85 ? -21.780 -3.452 23.391 1.00 81.25 85 GLN A O 1
ATOM 677 N N . ASN A 1 86 ? -20.531 -5.035 22.406 1.00 84.56 86 ASN A N 1
ATOM 678 C CA . ASN A 1 86 ? -21.235 -6.153 23.035 1.00 84.56 86 ASN A CA 1
ATOM 679 C C . ASN A 1 86 ? -21.129 -6.112 24.569 1.00 84.56 86 ASN A C 1
ATOM 681 O O . ASN A 1 86 ? -22.102 -6.422 25.257 1.00 84.56 86 ASN A O 1
ATOM 685 N N . LYS A 1 87 ? -19.979 -5.697 25.126 1.00 83.38 87 LYS A N 1
ATOM 686 C CA . LYS A 1 87 ? -19.822 -5.501 26.579 1.00 83.38 87 LYS A CA 1
ATOM 687 C C . LYS A 1 87 ? -20.742 -4.393 27.097 1.00 83.38 87 LYS A C 1
ATOM 689 O O . LYS A 1 87 ? -21.460 -4.630 28.066 1.00 83.38 87 LYS A O 1
ATOM 694 N N . ILE A 1 88 ? -20.781 -3.241 26.424 1.00 81.69 88 ILE A N 1
ATOM 695 C CA . ILE A 1 88 ? -21.663 -2.112 26.771 1.00 81.69 88 ILE A CA 1
ATOM 696 C C . ILE A 1 88 ? -23.138 -2.539 26.726 1.00 81.69 88 ILE A C 1
ATOM 698 O O . ILE A 1 88 ? -23.888 -2.285 27.668 1.00 81.69 88 ILE A O 1
ATOM 702 N N . GLU A 1 89 ? -23.556 -3.238 25.667 1.00 79.94 89 GLU A N 1
ATOM 703 C CA . GLU A 1 89 ? -24.931 -3.734 25.525 1.00 79.94 89 GLU A CA 1
ATOM 704 C C . GLU A 1 89 ? -25.278 -4.784 26.594 1.00 79.94 89 GLU A C 1
ATOM 706 O O . GLU A 1 89 ? -26.385 -4.776 27.142 1.00 79.94 89 GLU A O 1
ATOM 711 N N . SER A 1 90 ? -24.322 -5.649 26.957 1.00 80.69 90 SER A N 1
ATOM 712 C CA . SER A 1 90 ? -24.503 -6.648 28.018 1.00 80.69 90 SER A CA 1
ATOM 713 C C . SER A 1 90 ? -24.635 -6.033 29.417 1.00 80.69 90 SER A C 1
ATOM 715 O O . SER A 1 90 ? -25.315 -6.606 30.268 1.00 80.69 90 SER A O 1
ATOM 717 N N . GLN A 1 91 ? -24.058 -4.848 29.641 1.00 77.81 91 GLN A N 1
ATOM 718 C CA . GLN A 1 91 ? -24.115 -4.116 30.911 1.00 77.81 91 GLN A CA 1
ATOM 719 C C . GLN A 1 91 ? -25.363 -3.227 31.070 1.00 77.81 91 GLN A C 1
ATOM 721 O O . GLN A 1 91 ? -25.459 -2.493 32.049 1.00 77.81 91 GLN A O 1
ATOM 726 N N . LYS A 1 92 ? -26.338 -3.303 30.144 1.00 59.75 92 LYS A N 1
ATOM 727 C CA . LYS A 1 92 ? -27.709 -2.749 30.252 1.00 59.75 92 LYS A CA 1
ATOM 728 C C . LYS A 1 92 ? -27.849 -1.471 31.111 1.00 59.75 92 LYS A C 1
ATOM 730 O O . LYS A 1 92 ? -28.672 -1.413 32.021 1.00 59.75 92 LYS A O 1
ATOM 735 N N . GLY A 1 93 ? -27.118 -0.412 30.761 1.00 58.94 93 GLY A N 1
ATOM 736 C CA . GLY A 1 93 ? -27.436 0.950 31.211 1.00 58.94 93 GLY A CA 1
ATOM 737 C C . GLY A 1 93 ? -26.734 1.471 32.471 1.00 58.94 93 GLY A C 1
ATOM 738 O O . GLY A 1 93 ? -27.067 2.573 32.893 1.00 58.94 93 GLY A O 1
ATOM 739 N N . GLU A 1 94 ? -25.743 0.769 33.031 1.00 61.66 94 GLU A N 1
ATOM 740 C CA . GLU A 1 94 ? -24.853 1.321 34.081 1.00 61.66 94 GLU A CA 1
ATOM 741 C C . GLU A 1 94 ? -23.631 2.075 33.527 1.00 61.66 94 GLU A C 1
ATOM 743 O O . GLU A 1 94 ? -22.701 2.412 34.253 1.00 61.66 94 GLU A O 1
ATOM 748 N N . VAL A 1 95 ? -23.631 2.377 32.231 1.00 61.44 95 VAL A N 1
ATOM 749 C CA . VAL A 1 95 ? -22.477 2.974 31.561 1.00 61.44 95 VAL A CA 1
ATOM 750 C C . VAL A 1 95 ? -22.567 4.500 31.667 1.00 61.44 95 VAL A C 1
ATOM 752 O O . VAL A 1 95 ? -23.295 5.157 30.920 1.00 61.44 95 VAL A O 1
ATOM 755 N N . SER A 1 96 ? -21.859 5.065 32.646 1.00 63.66 96 SER A N 1
ATOM 756 C CA . SER A 1 96 ? -21.694 6.518 32.807 1.00 63.66 96 SER A CA 1
ATOM 757 C C . SER A 1 96 ? -20.745 7.076 31.740 1.00 63.66 96 SER A C 1
ATOM 759 O O . SER A 1 96 ? -19.905 6.354 31.220 1.00 63.66 96 SER A O 1
ATOM 761 N N . ALA A 1 97 ? -20.810 8.372 31.423 1.00 62.28 97 ALA A N 1
ATOM 762 C CA . ALA A 1 97 ? -19.938 8.999 30.415 1.00 62.28 97 ALA A CA 1
ATOM 763 C C . ALA A 1 97 ? -18.425 8.896 30.729 1.00 62.28 97 ALA A C 1
ATOM 765 O O . ALA A 1 97 ? -17.599 9.085 29.836 1.00 62.28 97 ALA A O 1
ATOM 766 N N . GLU A 1 98 ? -18.075 8.593 31.981 1.00 65.62 98 GLU A N 1
ATOM 767 C CA . GLU A 1 98 ? -16.708 8.361 32.468 1.00 65.62 98 GLU A CA 1
ATOM 768 C C . GLU A 1 98 ? -16.314 6.872 32.488 1.00 65.62 98 GLU A C 1
ATOM 770 O O . GLU A 1 98 ? -15.221 6.532 32.937 1.00 65.62 98 GLU A O 1
ATOM 775 N N . ASP A 1 99 ? -17.186 5.979 32.014 1.00 77.25 99 ASP A N 1
ATOM 776 C CA . ASP A 1 99 ? -16.923 4.544 31.994 1.00 77.25 99 ASP A CA 1
ATOM 777 C C . ASP A 1 99 ? -15.735 4.229 31.062 1.00 77.25 99 ASP A C 1
ATOM 779 O O . ASP A 1 99 ? -15.727 4.672 29.901 1.00 77.25 99 ASP A O 1
ATOM 783 N N . PRO A 1 100 ? -14.737 3.458 31.532 1.00 79.50 100 PRO A N 1
ATOM 784 C CA . PRO A 1 100 ? -13.596 3.054 30.716 1.00 79.50 100 PRO A CA 1
ATOM 785 C C . PRO A 1 100 ? -14.002 2.379 29.396 1.00 79.50 100 PRO A C 1
ATOM 787 O O . PRO A 1 100 ? -13.301 2.543 28.400 1.00 79.50 100 PRO A O 1
ATOM 790 N N . LEU A 1 101 ? -15.149 1.692 29.335 1.00 79.50 101 LEU A N 1
ATOM 791 C CA . LEU A 1 101 ? -15.633 1.054 28.106 1.00 79.50 101 LEU A CA 1
ATOM 792 C C . LEU A 1 101 ? -16.081 2.067 27.042 1.00 79.50 101 LEU A C 1
ATOM 794 O O . LEU A 1 101 ? -15.903 1.825 25.848 1.00 79.50 101 LEU A O 1
ATOM 798 N N . LEU A 1 102 ? -16.645 3.212 27.442 1.00 78.94 102 LEU A N 1
ATOM 799 C CA . LEU A 1 102 ? -17.015 4.276 26.499 1.00 78.94 102 LEU A CA 1
ATOM 800 C C . LEU A 1 102 ? -15.790 5.033 25.981 1.00 78.94 102 LEU A C 1
ATOM 802 O O . LEU A 1 102 ? -15.791 5.456 24.822 1.00 78.94 102 LEU A O 1
ATOM 806 N N . GLN A 1 103 ? -14.758 5.194 26.815 1.00 83.50 103 GLN A N 1
ATOM 807 C CA . GLN A 1 103 ? -13.474 5.747 26.379 1.00 83.50 103 GLN A CA 1
ATOM 808 C C . GLN A 1 103 ? -12.789 4.803 25.385 1.00 83.50 103 GLN A C 1
ATOM 810 O O . GLN A 1 103 ? -12.456 5.235 24.283 1.00 83.50 103 GLN A O 1
ATOM 815 N N . GLU A 1 104 ? -12.704 3.509 25.710 1.00 83.25 104 GLU A N 1
ATOM 816 C CA . GLU A 1 104 ? -12.150 2.478 24.822 1.00 83.25 104 GLU A CA 1
ATOM 817 C C . GLU A 1 104 ? -12.904 2.426 23.482 1.00 83.25 104 GLU A C 1
ATOM 819 O O . GLU A 1 104 ? -12.287 2.376 22.417 1.00 83.25 104 GLU A O 1
ATOM 824 N N . LYS A 1 105 ? -14.243 2.522 23.508 1.00 82.44 105 LYS A N 1
ATOM 825 C CA . LYS A 1 105 ? -15.058 2.611 22.287 1.00 82.44 105 LYS A CA 1
ATOM 826 C C . LYS A 1 105 ? -14.652 3.814 21.435 1.00 82.44 105 LYS A C 1
ATOM 828 O O . LYS A 1 105 ? -14.385 3.636 20.253 1.00 82.44 105 LYS A O 1
ATOM 833 N N . LYS A 1 106 ? -14.585 5.020 22.012 1.00 82.31 106 LYS A N 1
ATOM 834 C CA . LYS A 1 106 ? -14.219 6.241 21.270 1.00 82.31 106 LYS A CA 1
ATOM 835 C C . LYS A 1 106 ? -12.821 6.160 20.661 1.00 82.31 106 LYS A C 1
ATOM 837 O O . LYS A 1 106 ? -12.654 6.528 19.503 1.00 82.31 106 LYS A O 1
ATOM 842 N N . GLU A 1 107 ? -11.842 5.657 21.409 1.00 84.81 107 GLU A N 1
ATOM 843 C CA . GLU A 1 107 ? -10.475 5.479 20.906 1.00 84.81 107 GLU A CA 1
ATOM 844 C C . GLU A 1 107 ? -10.431 4.499 19.726 1.00 84.81 107 GLU A C 1
ATOM 846 O O . GLU A 1 107 ? -9.771 4.755 18.716 1.00 84.81 107 GLU A O 1
ATOM 851 N N . LEU A 1 108 ? -11.171 3.389 19.815 1.00 84.00 108 LEU A N 1
ATOM 852 C CA . LEU A 1 108 ? -11.284 2.421 18.724 1.00 84.00 108 LEU A CA 1
ATOM 853 C C . LEU A 1 108 ? -11.989 3.017 17.499 1.00 84.00 108 LEU A C 1
ATOM 855 O O . LEU A 1 108 ? -11.557 2.770 16.374 1.00 84.00 108 LEU A O 1
ATOM 859 N N . GLU A 1 109 ? -13.032 3.823 17.693 1.00 81.19 109 GLU A N 1
ATOM 860 C CA . GLU A 1 109 ? -13.728 4.527 16.611 1.00 81.19 109 GLU A CA 1
ATOM 861 C C . GLU A 1 109 ? -12.820 5.534 15.890 1.00 81.19 109 GLU A C 1
ATOM 863 O O . GLU A 1 109 ? -12.787 5.565 14.656 1.00 81.19 109 GLU A O 1
ATOM 868 N N . GLU A 1 110 ? -12.042 6.318 16.639 1.00 83.56 110 GLU A N 1
ATOM 869 C CA . GLU A 1 110 ? -11.063 7.259 16.086 1.00 83.56 110 GLU A CA 1
ATOM 870 C C . GLU A 1 110 ? -9.962 6.518 15.315 1.00 83.56 110 GLU A C 1
ATOM 872 O O . GLU A 1 110 ? -9.622 6.885 14.185 1.00 83.56 110 GLU A O 1
ATOM 877 N N . LYS A 1 111 ? -9.469 5.404 15.867 1.00 83.19 111 LYS A N 1
ATOM 878 C CA . LYS A 1 111 ? -8.476 4.547 15.210 1.00 83.19 111 LYS A CA 1
ATOM 879 C C . LYS A 1 111 ? -9.003 3.947 13.904 1.00 83.19 111 LYS A C 1
ATOM 881 O O . LYS A 1 111 ? -8.280 3.957 12.907 1.00 83.19 111 LYS A O 1
ATOM 886 N N . VAL A 1 112 ? -10.257 3.487 13.878 1.00 80.00 112 VAL A N 1
ATOM 887 C CA . VAL A 1 112 ? -10.929 3.023 12.651 1.00 80.00 112 VAL A CA 1
ATOM 888 C C . VAL A 1 112 ? -11.022 4.150 11.622 1.00 80.00 112 VAL A C 1
ATOM 890 O O . VAL A 1 112 ? -10.735 3.920 10.447 1.00 80.00 112 VAL A O 1
ATOM 893 N N . GLY A 1 113 ? -11.374 5.367 12.047 1.00 76.06 113 GLY A N 1
ATOM 894 C CA . GLY A 1 113 ? -11.420 6.544 11.177 1.00 76.06 113 GLY A CA 1
ATOM 895 C C . GLY A 1 113 ? -10.064 6.860 10.540 1.00 76.06 113 GLY A C 1
ATOM 896 O O . GLY A 1 113 ? -9.974 7.001 9.321 1.00 76.06 113 GLY A O 1
ATOM 897 N N . HIS A 1 114 ? -8.994 6.886 11.337 1.00 81.00 114 HIS A N 1
ATOM 898 C CA . HIS A 1 114 ? -7.636 7.111 10.836 1.00 81.00 114 HIS A CA 1
ATOM 899 C C . HIS A 1 114 ? -7.164 6.018 9.878 1.00 81.00 114 HIS A C 1
ATOM 901 O O . HIS A 1 114 ? -6.569 6.324 8.844 1.00 81.00 114 HIS A O 1
ATOM 907 N N . GLN A 1 115 ? -7.442 4.751 10.193 1.00 76.75 115 GLN A N 1
ATOM 908 C CA . GLN A 1 115 ? -7.105 3.633 9.315 1.00 76.75 115 GLN A CA 1
ATOM 909 C C . GLN A 1 115 ? -7.862 3.734 7.988 1.00 76.75 115 GLN A C 1
ATOM 911 O O . GLN A 1 115 ? -7.247 3.606 6.936 1.00 76.75 115 GLN A O 1
ATOM 916 N N . LEU A 1 116 ? -9.158 4.049 8.013 1.00 73.62 116 LEU A N 1
ATOM 917 C CA . LEU A 1 116 ? -9.958 4.254 6.806 1.00 73.62 116 LEU A CA 1
ATOM 918 C C . LEU A 1 116 ? -9.412 5.363 5.910 1.00 73.62 116 LEU A C 1
ATOM 920 O O . LEU A 1 116 ? -9.251 5.133 4.713 1.00 73.62 116 LEU A O 1
ATOM 924 N N . SER A 1 117 ? -9.085 6.529 6.474 1.00 74.94 117 SER A N 1
ATOM 925 C CA . SER A 1 117 ? -8.469 7.617 5.706 1.00 74.94 117 SER A CA 1
ATOM 926 C C . SER A 1 117 ? -7.115 7.201 5.129 1.00 74.94 117 SER A C 1
ATOM 928 O O . SER A 1 117 ? -6.861 7.427 3.949 1.00 74.94 117 SER A O 1
ATOM 930 N N . ALA A 1 118 ? -6.279 6.508 5.909 1.00 75.75 118 ALA A N 1
ATOM 931 C CA . ALA A 1 118 ? -4.995 6.004 5.425 1.00 75.75 118 ALA A CA 1
ATOM 932 C C . ALA A 1 118 ? -5.157 4.986 4.281 1.00 75.75 118 ALA A C 1
ATOM 934 O O . ALA A 1 118 ? -4.380 5.000 3.328 1.00 75.75 118 ALA A O 1
ATOM 935 N N . LEU A 1 119 ? -6.174 4.120 4.338 1.00 71.25 119 LEU A N 1
ATOM 936 C CA . LEU A 1 119 ? -6.495 3.193 3.254 1.00 71.25 119 LEU A CA 1
ATOM 937 C C . LEU A 1 119 ? -7.050 3.909 2.012 1.00 71.25 119 LEU A C 1
ATOM 939 O O . LEU A 1 119 ? -6.736 3.507 0.892 1.00 71.25 119 LEU A O 1
ATOM 943 N N . ALA A 1 120 ? -7.839 4.965 2.185 1.00 69.44 120 ALA A N 1
ATOM 944 C CA . ALA A 1 120 ? -8.390 5.757 1.086 1.00 69.44 120 ALA A CA 1
ATOM 945 C C . ALA A 1 120 ? -7.309 6.489 0.286 1.00 69.44 120 ALA A C 1
ATOM 947 O O . ALA A 1 120 ? -7.384 6.583 -0.939 1.00 69.44 120 ALA A O 1
ATOM 948 N N . GLU A 1 121 ? -6.264 6.951 0.974 1.00 70.00 121 GLU A N 1
ATOM 949 C CA . GLU A 1 121 ? -5.084 7.549 0.348 1.00 70.00 121 GLU A CA 1
ATOM 950 C C . GLU A 1 121 ? -4.262 6.530 -0.462 1.00 70.00 121 GLU A C 1
ATOM 952 O O . GLU A 1 121 ? -3.469 6.910 -1.332 1.00 70.00 121 GLU A O 1
ATOM 957 N N . THR A 1 122 ? -4.462 5.223 -0.244 1.00 66.44 122 THR A N 1
ATOM 958 C CA . THR A 1 122 ? -3.825 4.193 -1.071 1.00 66.44 122 THR A CA 1
ATOM 959 C C . THR A 1 122 ? -4.549 4.021 -2.410 1.00 66.44 122 THR A C 1
ATOM 961 O O . THR A 1 122 ? -5.759 3.818 -2.488 1.00 66.44 122 THR A O 1
ATOM 964 N N . LYS A 1 123 ? -3.790 4.083 -3.516 1.00 65.94 123 LYS A N 1
ATOM 965 C CA . LYS A 1 123 ? -4.321 3.831 -4.869 1.00 65.94 123 LYS A CA 1
ATOM 966 C C . LYS A 1 123 ? -4.874 2.400 -5.005 1.00 65.94 123 LYS A C 1
ATOM 968 O O . LYS A 1 123 ? -4.559 1.519 -4.210 1.00 65.94 123 LYS A O 1
ATOM 973 N N . ALA A 1 124 ? -5.676 2.172 -6.051 1.00 55.75 124 ALA A N 1
ATOM 974 C CA . ALA A 1 124 ? -6.321 0.892 -6.369 1.00 55.75 124 ALA A CA 1
ATOM 975 C C . ALA A 1 124 ? -5.416 -0.349 -6.153 1.00 55.75 124 ALA A C 1
ATOM 977 O O . ALA A 1 124 ? -4.224 -0.301 -6.482 1.00 55.75 124 ALA A O 1
ATOM 978 N N . PRO A 1 125 ? -5.965 -1.481 -5.662 1.00 57.84 125 PRO A N 1
ATOM 979 C CA . PRO A 1 125 ? -7.397 -1.783 -5.480 1.00 57.84 125 PRO A CA 1
ATOM 980 C C . PRO A 1 125 ? -7.975 -1.399 -4.105 1.00 57.84 125 PRO A C 1
ATOM 982 O O . PRO A 1 125 ? -9.150 -1.629 -3.836 1.00 57.84 125 PRO A O 1
ATOM 985 N N . TYR A 1 126 ? -7.164 -0.840 -3.213 1.00 63.72 126 TYR A N 1
ATOM 986 C CA . TYR A 1 126 ? -7.527 -0.741 -1.801 1.00 63.72 126 TYR A CA 1
ATOM 987 C C . TYR A 1 126 ? -8.374 0.487 -1.441 1.00 63.72 126 TYR A C 1
ATOM 989 O O . TYR A 1 126 ? -9.150 0.428 -0.493 1.00 63.72 126 TYR A O 1
ATOM 997 N N . GLY A 1 127 ? -8.357 1.546 -2.255 1.00 61.88 127 GLY A N 1
ATOM 998 C CA . GLY A 1 127 ? -9.289 2.668 -2.087 1.00 61.88 127 GLY A CA 1
ATOM 999 C C . GLY A 1 127 ? -10.772 2.261 -2.174 1.00 61.88 127 GLY A C 1
ATOM 1000 O O . GLY A 1 127 ? -11.588 2.727 -1.385 1.00 61.88 127 GLY A O 1
ATOM 1001 N N . GLU A 1 128 ? -11.136 1.332 -3.069 1.00 65.06 128 GLU A N 1
ATOM 1002 C CA . GLU A 1 128 ? -12.528 0.856 -3.206 1.00 65.06 128 GLU A CA 1
ATOM 1003 C C . GLU A 1 128 ? -12.976 0.020 -2.001 1.00 65.06 128 GLU A C 1
ATOM 1005 O O . GLU A 1 128 ? -14.085 0.166 -1.488 1.00 65.06 128 GLU A O 1
ATOM 1010 N N . LEU A 1 129 ? -12.085 -0.836 -1.507 1.00 66.31 129 LEU A N 1
ATOM 1011 C CA . LEU A 1 129 ? -12.312 -1.620 -0.299 1.00 66.31 129 LEU A CA 1
ATOM 1012 C C . LEU A 1 129 ? -12.396 -0.714 0.945 1.00 66.31 129 LEU A C 1
ATOM 1014 O O . LEU A 1 129 ? -13.208 -0.981 1.828 1.00 66.31 129 LEU A O 1
ATOM 1018 N N . ALA A 1 130 ? -11.610 0.367 1.010 1.00 67.00 130 ALA A N 1
ATOM 1019 C CA . AL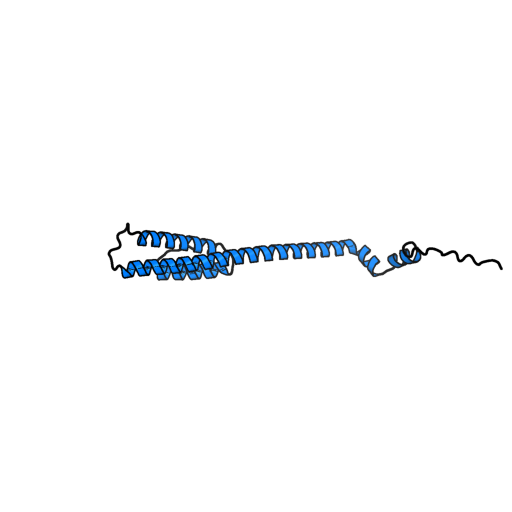A A 1 130 ? -11.713 1.377 2.066 1.00 67.00 130 ALA A CA 1
ATOM 1020 C C . ALA A 1 130 ? -13.106 2.023 2.084 1.00 67.00 130 ALA A C 1
ATOM 1022 O O . ALA A 1 130 ? -13.747 2.076 3.132 1.00 67.00 130 ALA A O 1
ATOM 1023 N N . ALA A 1 131 ? -13.617 2.424 0.915 1.00 68.56 131 ALA A N 1
ATOM 1024 C CA . ALA A 1 131 ? -14.960 2.985 0.775 1.00 68.56 131 ALA A CA 1
ATOM 1025 C C . ALA A 1 131 ? -16.065 1.989 1.184 1.00 68.56 131 ALA A C 1
ATOM 1027 O O . ALA A 1 131 ? -17.060 2.369 1.805 1.00 68.56 131 ALA A O 1
ATOM 1028 N N . LEU A 1 132 ? -15.887 0.698 0.885 1.00 69.88 132 LEU A N 1
ATOM 1029 C CA . LEU A 1 132 ? -16.827 -0.348 1.293 1.00 69.88 132 LEU A CA 1
ATOM 1030 C C . LEU A 1 132 ? -16.855 -0.516 2.818 1.00 69.88 132 LEU A C 1
ATOM 1032 O O . LEU A 1 132 ? -17.931 -0.563 3.416 1.00 69.88 132 LEU A O 1
ATOM 1036 N N . TYR A 1 133 ? -15.688 -0.544 3.464 1.00 67.88 133 TYR A N 1
ATOM 1037 C CA . TYR A 1 133 ? -15.616 -0.599 4.923 1.00 67.88 133 TYR A CA 1
ATOM 1038 C C . TYR A 1 133 ? -16.134 0.680 5.590 1.00 67.88 133 TYR A C 1
ATOM 1040 O O . TYR A 1 133 ? -16.812 0.580 6.609 1.00 67.88 133 TYR A O 1
ATOM 1048 N N . ALA A 1 134 ? -15.890 1.858 5.011 1.00 71.12 134 ALA A N 1
ATOM 1049 C CA . ALA A 1 134 ? -16.457 3.120 5.487 1.00 71.12 134 ALA A CA 1
ATOM 1050 C C . ALA A 1 134 ? -17.994 3.073 5.517 1.00 71.12 134 ALA A C 1
ATOM 1052 O O . ALA A 1 134 ? -18.619 3.473 6.499 1.00 71.12 134 ALA A O 1
ATOM 1053 N N . ASN A 1 135 ? -18.606 2.484 4.484 1.00 73.31 135 ASN A N 1
ATOM 1054 C CA . ASN A 1 135 ? -20.050 2.251 4.439 1.00 73.31 135 ASN A CA 1
ATOM 1055 C C . ASN A 1 135 ? -20.532 1.283 5.530 1.00 73.31 135 ASN A C 1
ATOM 1057 O O . ASN A 1 135 ? -21.521 1.569 6.205 1.00 73.31 135 ASN A O 1
ATOM 1061 N N . ILE A 1 136 ? -19.837 0.158 5.740 1.00 70.94 136 ILE A N 1
ATOM 1062 C CA . ILE A 1 136 ? -20.182 -0.804 6.805 1.00 70.94 136 ILE A CA 1
ATOM 1063 C C . ILE A 1 136 ? -20.115 -0.127 8.176 1.00 70.94 136 ILE A C 1
ATOM 1065 O O . ILE A 1 136 ? -21.012 -0.296 9.001 1.00 70.94 136 ILE A O 1
ATOM 1069 N N . VAL A 1 137 ? -19.071 0.666 8.401 1.00 69.69 137 VAL A N 1
ATOM 1070 C CA . VAL A 1 137 ? -18.838 1.415 9.638 1.00 69.69 137 VAL A CA 1
ATOM 1071 C C . VAL A 1 137 ? -19.936 2.418 9.900 1.00 69.69 137 VAL A C 1
ATOM 1073 O O . VAL A 1 137 ? -20.518 2.439 10.983 1.00 69.69 137 VAL A O 1
ATOM 1076 N N . SER A 1 138 ? -20.231 3.233 8.893 1.00 72.75 138 SER A N 1
ATOM 1077 C CA . SER A 1 138 ? -21.255 4.259 8.992 1.00 72.75 138 SER A CA 1
ATOM 1078 C C . SER A 1 138 ? -22.624 3.636 9.250 1.00 72.75 138 SER A C 1
ATOM 1080 O O . SER A 1 138 ? -23.352 4.086 10.133 1.00 72.75 138 SER A O 1
ATOM 1082 N N . SER A 1 139 ? -22.931 2.525 8.573 1.00 71.62 139 SER A N 1
ATOM 1083 C CA . SER A 1 139 ? -24.199 1.816 8.736 1.00 71.62 139 SER A CA 1
ATOM 1084 C C . SER A 1 139 ? -24.342 1.088 10.076 1.00 71.62 139 SER A C 1
ATOM 1086 O O . SER A 1 139 ? -25.457 1.045 10.592 1.00 71.62 139 SER A O 1
ATOM 1088 N N . ARG A 1 140 ? -23.281 0.473 10.622 1.00 65.69 140 ARG A N 1
ATOM 1089 C CA . ARG A 1 140 ? -23.363 -0.297 11.883 1.00 65.69 140 ARG A CA 1
ATOM 1090 C C . ARG A 1 140 ? -23.184 0.555 13.132 1.00 65.69 140 ARG A C 1
ATOM 1092 O O . ARG A 1 140 ? -23.812 0.267 14.143 1.00 65.69 140 ARG A O 1
ATOM 1099 N N . TYR A 1 141 ? -22.329 1.567 13.066 1.00 64.69 141 TYR A N 1
ATOM 1100 C CA . TYR A 1 141 ? -21.876 2.302 14.248 1.00 64.69 141 TYR A CA 1
ATOM 1101 C C . TYR A 1 141 ? -22.263 3.787 14.211 1.00 64.69 141 TYR A C 1
ATOM 1103 O O . TYR A 1 141 ? -21.966 4.517 15.151 1.00 64.69 141 TYR A O 1
ATOM 1111 N N . GLY A 1 142 ? -22.917 4.262 13.142 1.00 62.72 142 GLY A N 1
ATOM 1112 C CA . GLY A 1 142 ? -23.311 5.670 13.000 1.00 62.72 142 GLY A CA 1
ATOM 1113 C C . GLY A 1 142 ? -22.129 6.630 12.816 1.00 62.72 142 GLY A C 1
ATOM 1114 O O . GLY A 1 142 ? -22.279 7.841 12.961 1.00 62.72 142 GLY A O 1
ATOM 1115 N N . LEU A 1 143 ? -20.943 6.102 12.508 1.00 62.06 143 LEU A N 1
ATOM 1116 C CA . LEU A 1 143 ? -19.716 6.874 12.345 1.00 62.06 143 LEU A CA 1
ATOM 1117 C C . LEU A 1 143 ? -19.695 7.547 10.970 1.00 62.06 143 LEU A C 1
ATOM 1119 O O . LEU A 1 143 ? -19.634 6.890 9.928 1.00 62.06 143 LEU A O 1
ATOM 1123 N N . SER A 1 144 ? -19.726 8.880 10.960 1.00 54.91 144 SER A N 1
ATOM 1124 C CA . SER A 1 144 ? -19.524 9.675 9.746 1.00 54.91 144 SER A CA 1
ATOM 1125 C C . SER A 1 144 ? -18.040 9.685 9.385 1.00 54.91 144 SER A C 1
ATOM 1127 O O . SER A 1 144 ? -17.313 10.624 9.709 1.00 54.91 144 SER A O 1
ATOM 1129 N N . THR A 1 145 ? -17.586 8.647 8.694 1.00 55.19 145 THR A N 1
ATOM 1130 C CA . THR A 1 145 ? -16.239 8.615 8.126 1.00 55.19 145 THR A CA 1
ATOM 1131 C C . THR A 1 145 ? -16.273 9.345 6.784 1.00 55.19 145 THR A C 1
ATOM 1133 O O . THR A 1 145 ? -16.816 8.851 5.800 1.00 55.19 145 THR A O 1
ATOM 1136 N N . LYS A 1 146 ? -15.763 10.586 6.759 1.00 50.38 146 LYS A N 1
ATOM 1137 C CA . LYS A 1 146 ? -15.491 11.295 5.501 1.00 50.38 146 LYS A CA 1
ATOM 1138 C C . LYS A 1 146 ? -14.246 10.661 4.893 1.00 50.38 146 LYS A C 1
ATOM 1140 O O . LYS A 1 146 ? -13.132 11.014 5.272 1.00 50.38 146 LYS A O 1
ATOM 1145 N N . VAL A 1 147 ? -14.477 9.676 4.038 1.00 52.84 147 VAL A N 1
ATOM 1146 C CA . VAL A 1 147 ? -13.461 9.001 3.231 1.00 52.84 147 VAL A CA 1
ATOM 1147 C C . VAL A 1 147 ? -13.452 9.608 1.838 1.00 52.84 147 VAL A C 1
ATOM 1149 O O . VAL A 1 147 ? -14.563 9.826 1.303 1.00 52.84 147 VAL A O 1
#